Protein AF-A0AAW7WE19-F1 (afdb_monomer_lite)

Radius of gyration: 11.67 Å; chains: 1; bounding box: 30×23×31 Å

Secondary structure (DSSP, 8-state):
-PPPHHHHHHHHHHHHHHH--HHHHHHHHHHHHHHHHHHHHTT-HHHHHHHHHHHHHHHHHHTT---THHHHHHHHHHHHHTTT-

pLDDT: mean 94.93, std 7.0, range [48.22, 98.56]

Sequence (85 aa):
MRASPLAAFQARARLCLEQGHPQLCEQALIEAEALQRQASARSAYPCQTLLLGVQADLVMQQLQAGRGAQAVADLQAATRGCAGL

Structure (mmCIF, N/CA/C/O backbone):
data_AF-A0AAW7WE19-F1
#
_entry.id   AF-A0AAW7WE19-F1
#
loop_
_atom_site.group_PDB
_atom_site.id
_atom_site.type_symbol
_atom_site.label_atom_id
_atom_site.label_alt_id
_atom_site.label_comp_id
_atom_site.label_asym_id
_atom_site.label_entity_id
_atom_site.label_seq_id
_atom_site.pdbx_PDB_ins_code
_atom_site.Cartn_x
_atom_site.Cartn_y
_atom_site.Cartn_z
_atom_site.occupancy
_atom_site.B_iso_or_equiv
_atom_site.auth_seq_id
_atom_site.auth_comp_id
_atom_site.auth_asym_id
_atom_site.auth_atom_id
_atom_site.pdbx_PDB_model_num
ATOM 1 N N . MET A 1 1 ? 17.345 -13.546 6.904 1.00 48.22 1 MET A N 1
ATOM 2 C CA . MET A 1 1 ? 16.949 -13.087 5.551 1.00 48.22 1 MET A CA 1
ATOM 3 C C . MET A 1 1 ? 16.219 -11.760 5.702 1.00 48.22 1 MET A C 1
ATOM 5 O O . MET A 1 1 ? 15.400 -11.656 6.606 1.00 48.22 1 MET A O 1
ATOM 9 N N . ARG A 1 2 ? 16.554 -10.735 4.910 1.00 70.25 2 ARG A N 1
ATOM 10 C CA . ARG A 1 2 ? 15.903 -9.413 4.971 1.00 70.25 2 ARG A CA 1
ATOM 11 C C . ARG A 1 2 ? 14.675 -9.449 4.052 1.00 70.25 2 ARG A C 1
ATOM 13 O O . ARG A 1 2 ? 14.810 -9.902 2.920 1.00 70.25 2 ARG A O 1
ATOM 20 N N . ALA A 1 3 ? 13.500 -9.051 4.541 1.00 74.88 3 ALA A N 1
ATOM 21 C CA . ALA A 1 3 ? 12.291 -8.995 3.715 1.00 74.88 3 ALA A CA 1
ATOM 22 C C . ALA A 1 3 ? 12.472 -7.984 2.570 1.00 74.88 3 ALA A C 1
ATOM 24 O O . ALA A 1 3 ? 13.177 -6.985 2.744 1.00 74.88 3 ALA A O 1
ATOM 25 N N . SER A 1 4 ? 11.853 -8.238 1.412 1.00 90.88 4 SER A N 1
ATOM 26 C CA . SER A 1 4 ? 11.834 -7.250 0.329 1.00 90.88 4 SER A CA 1
ATOM 27 C C . SER A 1 4 ? 11.087 -5.985 0.777 1.00 90.88 4 SER A C 1
ATOM 29 O O . SER A 1 4 ? 10.213 -6.076 1.648 1.00 90.88 4 SER A O 1
ATOM 31 N N . PRO A 1 5 ? 11.385 -4.811 0.187 1.00 93.81 5 PRO A N 1
ATOM 32 C CA . PRO A 1 5 ? 10.662 -3.576 0.491 1.00 93.81 5 PRO A CA 1
ATOM 33 C C . PRO A 1 5 ? 9.143 -3.735 0.351 1.00 93.81 5 PRO A C 1
ATOM 35 O O . PRO A 1 5 ? 8.400 -3.322 1.237 1.00 93.81 5 PRO A O 1
ATOM 38 N N . LEU A 1 6 ? 8.687 -4.428 -0.699 1.00 95.75 6 LEU A N 1
ATOM 39 C CA . LEU A 1 6 ? 7.270 -4.709 -0.927 1.00 95.75 6 LEU A CA 1
ATOM 40 C C . LEU A 1 6 ? 6.643 -5.579 0.175 1.00 95.75 6 LEU A C 1
ATOM 42 O O . LEU A 1 6 ? 5.531 -5.298 0.619 1.00 95.75 6 LEU A O 1
ATOM 46 N N . ALA A 1 7 ? 7.343 -6.618 0.641 1.00 95.12 7 ALA A N 1
ATOM 47 C CA . ALA A 1 7 ? 6.841 -7.495 1.701 1.00 95.12 7 ALA A CA 1
ATOM 48 C C . ALA A 1 7 ? 6.795 -6.786 3.065 1.00 95.12 7 ALA A C 1
ATOM 50 O O . ALA A 1 7 ? 5.847 -6.972 3.830 1.00 95.12 7 ALA A O 1
ATOM 51 N N . ALA A 1 8 ? 7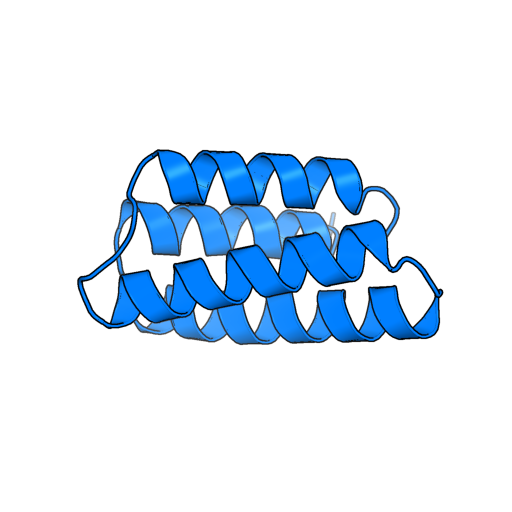.801 -5.955 3.360 1.00 94.56 8 ALA A N 1
ATOM 52 C CA . ALA A 1 8 ? 7.824 -5.134 4.567 1.00 94.56 8 ALA A CA 1
ATOM 53 C C . ALA A 1 8 ? 6.655 -4.134 4.577 1.00 94.56 8 ALA A C 1
ATOM 55 O O . ALA A 1 8 ? 5.898 -4.093 5.550 1.00 94.56 8 ALA A O 1
ATOM 56 N N . PHE A 1 9 ? 6.457 -3.432 3.457 1.00 97.12 9 PHE A N 1
ATOM 57 C CA . PHE A 1 9 ? 5.326 -2.534 3.246 1.00 97.12 9 PHE A CA 1
ATOM 58 C C . PHE A 1 9 ? 3.985 -3.241 3.437 1.00 97.12 9 PHE A C 1
ATOM 60 O O . PHE A 1 9 ? 3.153 -2.781 4.214 1.00 97.12 9 PHE A O 1
ATOM 67 N N . GLN A 1 10 ? 3.777 -4.389 2.783 1.00 97.44 10 GLN A N 1
ATOM 68 C CA . GLN A 1 10 ? 2.523 -5.134 2.881 1.00 97.44 10 GLN A CA 1
ATOM 69 C C . GLN A 1 10 ? 2.177 -5.473 4.337 1.00 97.44 10 GLN A C 1
ATOM 71 O O . GLN A 1 10 ? 1.038 -5.282 4.769 1.00 97.44 10 GLN A O 1
ATOM 76 N N . ALA A 1 11 ? 3.150 -5.977 5.101 1.00 96.62 11 ALA A N 1
ATOM 77 C CA . ALA A 1 11 ? 2.929 -6.343 6.493 1.00 96.62 11 ALA A CA 1
ATOM 78 C C . ALA A 1 11 ? 2.536 -5.123 7.343 1.00 96.62 11 ALA A C 1
ATOM 80 O O . ALA A 1 11 ? 1.600 -5.207 8.142 1.00 96.62 11 ALA A O 1
ATOM 81 N N . ARG A 1 12 ? 3.214 -3.986 7.144 1.00 97.38 12 ARG A N 1
ATOM 82 C CA . ARG A 1 12 ? 2.977 -2.759 7.911 1.00 97.38 12 ARG A CA 1
ATOM 83 C C . ARG A 1 12 ? 1.673 -2.066 7.529 1.00 97.38 12 ARG A C 1
ATOM 85 O O . ARG A 1 12 ? 0.899 -1.704 8.413 1.00 97.38 12 ARG A O 1
ATOM 92 N N . ALA A 1 13 ? 1.398 -1.944 6.233 1.00 97.88 13 ALA A N 1
ATOM 93 C CA . ALA A 1 13 ? 0.156 -1.382 5.719 1.00 97.88 13 ALA A CA 1
ATOM 94 C C . ALA A 1 13 ? -1.055 -2.178 6.211 1.00 97.88 13 ALA A C 1
ATOM 96 O O . ALA A 1 13 ? -2.032 -1.582 6.652 1.00 97.88 13 ALA A O 1
ATOM 97 N N . ARG A 1 14 ? -0.969 -3.516 6.242 1.00 97.88 14 ARG A N 1
ATOM 98 C CA . ARG A 1 14 ? -2.042 -4.346 6.799 1.00 97.88 14 ARG A CA 1
ATOM 99 C C . ARG A 1 14 ? -2.316 -4.014 8.266 1.00 97.88 14 ARG A C 1
ATOM 101 O O . ARG A 1 14 ? -3.466 -3.786 8.620 1.00 97.88 14 ARG A O 1
ATOM 108 N N . LEU A 1 15 ? -1.274 -3.925 9.095 1.00 96.44 15 LEU A N 1
ATOM 109 C CA . LEU A 1 15 ? -1.433 -3.566 10.508 1.00 96.44 15 LEU A CA 1
ATOM 110 C C . LEU A 1 15 ? -2.028 -2.163 10.686 1.00 96.44 15 LEU A C 1
ATOM 112 O O . LEU A 1 15 ? -2.889 -1.979 11.540 1.00 96.44 15 LEU A O 1
ATOM 116 N N . CYS A 1 16 ? -1.619 -1.188 9.868 1.00 97.31 16 CYS A N 1
ATOM 117 C CA . CYS A 1 16 ? -2.254 0.130 9.865 1.00 97.31 16 CYS A CA 1
ATOM 118 C C . CYS A 1 16 ? -3.754 0.034 9.544 1.00 97.31 16 CYS A C 1
ATOM 120 O O . CYS A 1 16 ? -4.574 0.555 10.295 1.00 97.31 16 CYS A O 1
ATOM 122 N N . LEU A 1 17 ? -4.121 -0.643 8.455 1.00 97.31 17 LEU A N 1
ATOM 123 C CA . LEU A 1 17 ? -5.511 -0.726 7.997 1.00 97.31 17 LEU A CA 1
ATOM 124 C C . LEU A 1 17 ? -6.413 -1.511 8.961 1.00 97.31 17 LEU A C 1
ATOM 126 O O . LEU A 1 17 ? -7.599 -1.215 9.061 1.00 97.31 17 LEU A O 1
ATOM 130 N N . GLU A 1 18 ? -5.860 -2.485 9.685 1.00 95.38 18 GLU A N 1
ATOM 131 C CA . GLU A 1 18 ? -6.602 -3.289 10.662 1.00 95.38 18 GLU A CA 1
ATOM 132 C C . GLU A 1 18 ?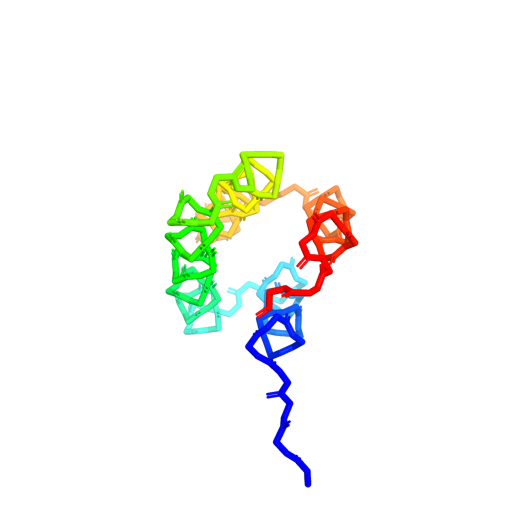 -6.690 -2.621 12.045 1.00 95.38 18 GLU A C 1
ATOM 134 O O . GLU A 1 18 ? -7.721 -2.730 12.703 1.00 95.38 18 GLU A O 1
ATOM 139 N N . GLN A 1 19 ? -5.627 -1.947 12.502 1.00 93.19 19 GLN A N 1
ATOM 140 C CA . GLN A 1 19 ? -5.503 -1.484 13.897 1.00 93.19 19 GLN A CA 1
ATOM 141 C C . GLN A 1 19 ? -5.472 0.042 14.047 1.00 93.19 19 GLN A C 1
ATOM 143 O O . GLN A 1 19 ? -5.672 0.558 15.141 1.00 93.19 19 GLN A O 1
ATOM 148 N N . GLY A 1 20 ? -5.207 0.786 12.971 1.00 89.56 20 GLY A N 1
ATOM 149 C CA . GLY A 1 20 ? -5.235 2.253 12.966 1.00 89.56 20 GLY A CA 1
ATOM 150 C C . GLY A 1 20 ? -4.137 2.926 13.793 1.00 89.56 20 GLY A C 1
ATOM 151 O O . GLY A 1 20 ? -4.277 4.093 14.147 1.00 89.56 20 GLY A O 1
ATOM 152 N N . HIS A 1 21 ? -3.048 2.224 14.127 1.00 89.88 21 HIS A N 1
ATOM 153 C CA . HIS A 1 21 ? -1.961 2.795 14.927 1.00 89.88 21 HIS A CA 1
ATOM 154 C C . HIS A 1 21 ? -1.225 3.902 14.145 1.00 89.88 21 HIS A C 1
ATOM 156 O O . HIS A 1 21 ? -0.606 3.590 13.121 1.00 89.88 21 HIS A O 1
ATOM 162 N N . PRO A 1 22 ? -1.197 5.161 14.632 1.00 89.19 22 PRO A N 1
ATOM 163 C CA . PRO A 1 22 ? -0.682 6.297 13.862 1.00 89.19 22 PRO A CA 1
ATOM 164 C C . PRO A 1 22 ? 0.750 6.107 13.352 1.00 89.19 22 PRO A C 1
ATOM 166 O O . PRO A 1 22 ? 1.003 6.284 12.164 1.00 89.19 22 PRO A O 1
ATOM 169 N N . GLN A 1 23 ? 1.674 5.639 14.204 1.00 93.62 23 GLN A N 1
ATOM 170 C CA . GLN A 1 23 ? 3.071 5.44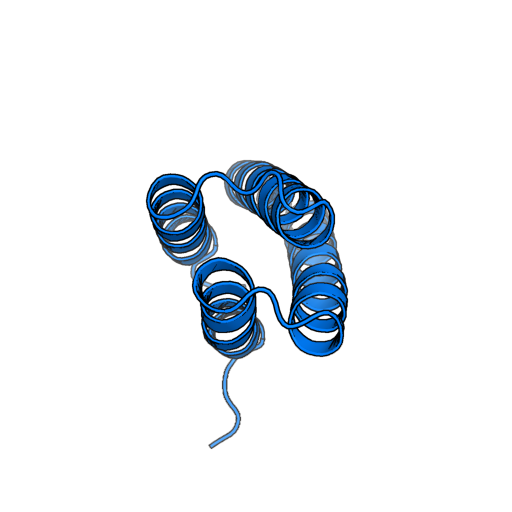9 13.790 1.00 93.62 23 GLN A CA 1
ATOM 171 C C . GLN A 1 23 ? 3.235 4.355 12.722 1.00 93.62 23 GLN A C 1
ATOM 173 O O . GLN A 1 23 ? 4.124 4.442 11.876 1.00 93.62 23 GLN A O 1
ATOM 178 N N . LEU A 1 24 ? 2.392 3.313 12.749 1.00 93.62 24 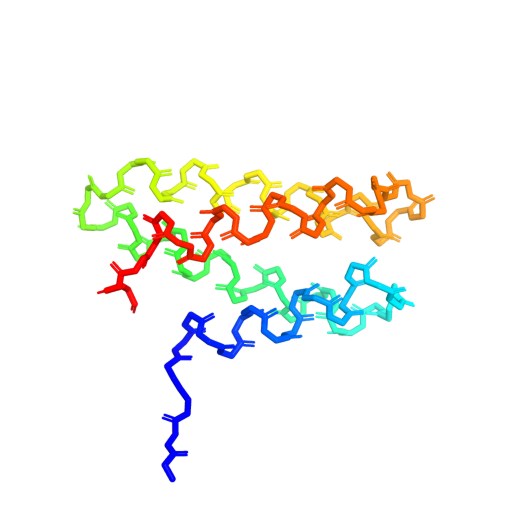LEU A N 1
ATOM 179 C CA . LEU A 1 24 ? 2.423 2.259 11.729 1.00 93.62 24 LEU A CA 1
ATOM 180 C C . LEU A 1 24 ? 1.879 2.772 10.398 1.00 93.62 24 LEU A C 1
ATOM 182 O O . LEU A 1 24 ? 2.432 2.439 9.352 1.00 93.62 24 LEU A O 1
ATOM 186 N N . CYS A 1 25 ? 0.828 3.588 10.440 1.00 95.81 25 CYS A N 1
ATOM 187 C CA . CYS A 1 25 ? 0.242 4.197 9.253 1.00 95.81 25 CYS A CA 1
ATOM 188 C C . CYS A 1 25 ? 1.180 5.199 8.581 1.00 95.81 25 CYS A C 1
ATOM 190 O O . CYS A 1 25 ? 1.341 5.153 7.364 1.00 95.81 25 CYS A O 1
ATOM 192 N N . GLU A 1 26 ? 1.851 6.047 9.359 1.00 96.81 26 GLU A N 1
ATOM 193 C CA . GLU A 1 26 ? 2.845 6.989 8.843 1.00 96.81 26 GLU A CA 1
ATOM 194 C C . GLU A 1 26 ? 4.014 6.261 8.164 1.00 96.81 26 GLU A C 1
ATOM 196 O O . GLU A 1 26 ? 4.374 6.566 7.027 1.00 96.81 26 GLU A O 1
ATOM 201 N N . GLN A 1 27 ? 4.564 5.228 8.807 1.00 97.56 27 GLN A N 1
ATOM 202 C CA . GLN A 1 27 ? 5.629 4.427 8.200 1.00 97.56 27 GLN A CA 1
ATOM 203 C C . GLN A 1 27 ? 5.157 3.695 6.937 1.00 97.56 27 GLN A C 1
ATOM 205 O O . GLN A 1 27 ? 5.886 3.665 5.948 1.00 97.56 27 GLN A O 1
ATOM 210 N N . ALA A 1 28 ? 3.940 3.141 6.943 1.00 98.06 28 ALA A N 1
ATOM 211 C CA . ALA A 1 28 ? 3.371 2.498 5.763 1.00 98.06 28 ALA A CA 1
ATOM 212 C C . ALA A 1 28 ? 3.187 3.490 4.601 1.00 98.06 28 ALA A C 1
ATOM 214 O O . ALA A 1 28 ? 3.413 3.116 3.454 1.00 98.06 28 ALA A O 1
ATOM 215 N N . LEU A 1 29 ? 2.831 4.750 4.880 1.00 98.19 29 LEU A N 1
ATOM 216 C CA . LEU A 1 29 ? 2.746 5.804 3.864 1.00 98.19 29 LEU A CA 1
ATOM 217 C C . LEU A 1 29 ? 4.107 6.123 3.245 1.00 98.19 29 LEU A C 1
ATOM 219 O O . LEU A 1 29 ? 4.217 6.177 2.022 1.00 98.19 29 LEU A O 1
ATOM 223 N N . ILE A 1 30 ? 5.146 6.279 4.070 1.00 98.25 30 ILE A N 1
ATOM 224 C CA . ILE A 1 30 ? 6.514 6.539 3.595 1.00 98.25 30 ILE A CA 1
ATOM 225 C C . ILE A 1 30 ? 7.008 5.384 2.711 1.00 98.25 30 ILE A C 1
ATOM 227 O O . ILE A 1 30 ? 7.574 5.603 1.637 1.00 98.25 30 ILE A O 1
ATOM 231 N N . GLU A 1 31 ? 6.776 4.142 3.146 1.00 98.06 31 GLU A N 1
ATOM 232 C CA . GLU A 1 31 ? 7.128 2.938 2.389 1.00 98.06 31 GLU A CA 1
ATOM 233 C C . GLU A 1 31 ? 6.340 2.854 1.064 1.00 98.06 31 GLU A C 1
ATOM 235 O O . GLU A 1 31 ? 6.929 2.569 0.016 1.00 98.06 31 GLU A O 1
ATOM 240 N N . ALA A 1 32 ? 5.037 3.165 1.078 1.00 98.25 32 ALA A N 1
ATOM 241 C CA . ALA A 1 32 ? 4.197 3.191 -0.120 1.00 98.25 32 ALA A CA 1
ATOM 242 C C . ALA A 1 32 ? 4.665 4.238 -1.139 1.00 98.25 32 ALA A C 1
ATOM 244 O O . ALA A 1 32 ? 4.731 3.948 -2.334 1.00 98.25 32 ALA A O 1
ATOM 245 N N . GLU A 1 33 ? 5.022 5.439 -0.680 1.00 98.44 33 GLU A N 1
ATOM 246 C CA . GLU A 1 33 ? 5.522 6.514 -1.536 1.00 98.44 33 GLU A CA 1
ATOM 247 C C . GLU A 1 33 ? 6.874 6.135 -2.166 1.00 98.44 33 GLU A C 1
ATOM 249 O O . GLU A 1 33 ? 7.104 6.348 -3.359 1.00 98.44 33 GLU A O 1
ATOM 254 N N . ALA A 1 34 ? 7.767 5.500 -1.397 1.00 98.19 34 ALA A N 1
ATOM 255 C CA . ALA A 1 34 ? 9.032 4.992 -1.920 1.00 98.19 34 ALA A CA 1
ATOM 256 C C . ALA A 1 34 ? 8.815 3.953 -3.035 1.00 98.19 34 ALA A C 1
ATOM 258 O O . ALA A 1 34 ? 9.407 4.081 -4.112 1.00 98.19 34 ALA A O 1
ATOM 259 N N . LEU A 1 35 ? 7.923 2.981 -2.816 1.00 98.12 35 LEU A N 1
ATOM 260 C CA . LEU A 1 35 ? 7.550 1.988 -3.828 1.00 98.12 35 LEU A CA 1
ATOM 261 C C . LEU A 1 35 ? 6.877 2.639 -5.045 1.00 98.12 35 LEU A C 1
ATOM 263 O O . LEU A 1 35 ? 7.156 2.261 -6.181 1.00 98.12 35 LEU A O 1
ATOM 267 N N . GLN A 1 36 ? 6.032 3.651 -4.833 1.00 98.25 36 GLN A N 1
ATOM 268 C CA . GLN A 1 36 ? 5.335 4.370 -5.899 1.00 98.25 36 GLN A CA 1
ATOM 269 C C . GLN A 1 36 ? 6.325 5.123 -6.791 1.00 98.25 36 GLN A C 1
ATOM 271 O O . GLN A 1 36 ? 6.215 5.068 -8.021 1.00 98.25 36 GLN A O 1
ATOM 276 N N . ARG A 1 37 ? 7.318 5.794 -6.195 1.00 98.25 37 ARG A N 1
ATOM 277 C CA . ARG A 1 37 ? 8.405 6.453 -6.933 1.00 98.25 37 ARG A CA 1
ATOM 278 C C . ARG A 1 37 ? 9.261 5.442 -7.694 1.00 98.25 37 ARG A C 1
ATOM 280 O O . ARG A 1 37 ? 9.574 5.678 -8.859 1.00 98.25 37 ARG A O 1
ATOM 287 N N . GLN A 1 38 ? 9.581 4.298 -7.086 1.00 97.75 38 GLN A N 1
ATOM 288 C CA . GLN A 1 38 ? 10.308 3.212 -7.755 1.00 97.75 38 GLN A CA 1
ATOM 289 C C . GLN A 1 38 ? 9.514 2.648 -8.946 1.00 97.75 38 GLN A C 1
ATOM 291 O O . GLN A 1 38 ? 10.082 2.444 -10.020 1.00 97.75 38 GLN A O 1
ATOM 296 N N . ALA A 1 39 ? 8.202 2.447 -8.793 1.00 97.75 39 ALA A N 1
ATOM 297 C CA . ALA A 1 39 ? 7.317 2.023 -9.875 1.00 97.75 39 ALA A CA 1
ATOM 298 C C . ALA A 1 39 ? 7.306 3.047 -11.021 1.00 97.75 39 ALA A C 1
ATOM 300 O O . ALA A 1 39 ? 7.483 2.670 -12.178 1.00 97.75 39 ALA A O 1
ATOM 301 N N . SER A 1 40 ? 7.198 4.341 -10.699 1.00 97.81 40 SER A N 1
ATOM 302 C CA . SER A 1 40 ? 7.270 5.431 -11.681 1.00 97.81 40 SER A CA 1
ATOM 303 C C . SER A 1 40 ? 8.601 5.439 -12.437 1.00 97.81 40 SER A C 1
ATOM 305 O O . SER A 1 40 ? 8.607 5.548 -13.660 1.00 97.81 40 SER A O 1
ATOM 307 N N . ALA A 1 41 ? 9.729 5.281 -11.736 1.00 97.88 41 ALA A N 1
ATOM 308 C CA . ALA A 1 41 ? 11.059 5.252 -12.348 1.00 97.88 41 ALA A CA 1
ATOM 309 C C . ALA A 1 41 ? 11.241 4.072 -13.320 1.00 97.88 41 ALA A C 1
ATOM 311 O O . ALA A 1 41 ? 11.999 4.165 -14.281 1.00 97.88 41 ALA A O 1
ATOM 312 N N . ARG A 1 42 ? 10.519 2.968 -13.093 1.00 96.81 42 ARG A N 1
ATOM 313 C CA . ARG A 1 42 ? 10.518 1.775 -13.955 1.00 96.81 42 ARG A CA 1
ATOM 314 C C . ARG A 1 42 ? 9.387 1.780 -14.989 1.00 96.81 42 ARG A C 1
ATOM 316 O O . ARG A 1 42 ? 9.188 0.771 -15.655 1.00 96.81 42 ARG A O 1
ATOM 323 N N . SER A 1 43 ? 8.636 2.880 -15.113 1.00 97.50 43 SER A N 1
ATOM 324 C CA . SER A 1 43 ? 7.430 2.980 -15.956 1.00 97.50 43 SER A CA 1
ATOM 325 C C . SER A 1 43 ? 6.374 1.899 -15.663 1.00 97.50 43 SER A C 1
ATOM 327 O O . SER A 1 43 ? 5.561 1.548 -16.516 1.00 97.50 43 SER A O 1
ATOM 329 N N . ALA A 1 44 ? 6.354 1.365 -14.438 1.00 96.94 44 ALA A N 1
ATOM 330 C CA . ALA A 1 44 ? 5.376 0.389 -13.969 1.00 96.94 44 ALA A CA 1
ATOM 331 C C . ALA A 1 44 ? 4.087 1.099 -13.515 1.00 96.94 44 ALA A C 1
ATOM 333 O O . ALA A 1 44 ? 3.673 0.996 -12.358 1.00 96.94 44 ALA A O 1
ATOM 334 N N . TYR A 1 45 ? 3.464 1.849 -14.428 1.00 95.25 45 TYR A N 1
ATOM 335 C CA . TYR A 1 45 ? 2.322 2.721 -14.136 1.00 95.25 45 TYR A CA 1
ATOM 336 C C . TYR A 1 45 ? 1.126 2.006 -13.481 1.00 95.25 45 TYR A C 1
ATOM 338 O O . TYR A 1 45 ? 0.572 2.567 -12.539 1.00 95.25 45 TYR A O 1
ATOM 346 N N . PRO A 1 46 ? 0.759 0.759 -13.852 1.00 96.56 46 PRO A N 1
ATOM 347 C CA . PRO A 1 46 ? -0.308 0.045 -13.147 1.00 96.56 46 PRO A CA 1
ATOM 348 C C . PRO A 1 46 ? -0.012 -0.157 -11.654 1.00 96.56 46 PRO A C 1
ATOM 350 O O . PRO A 1 46 ? -0.872 0.098 -10.814 1.00 96.56 46 PRO A O 1
ATOM 353 N N . CYS A 1 47 ? 1.219 -0.546 -11.304 1.00 97.12 47 CYS A N 1
ATOM 354 C CA . CYS A 1 47 ? 1.637 -0.647 -9.906 1.00 97.12 47 CYS A CA 1
ATOM 355 C C . CY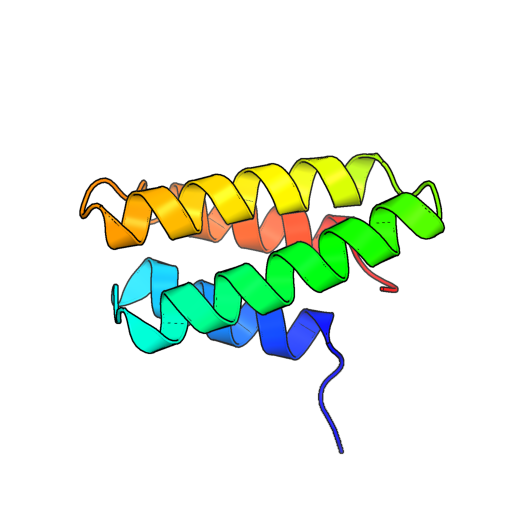S A 1 47 ? 1.649 0.728 -9.224 1.00 97.12 47 CYS A C 1
ATOM 357 O O . CYS A 1 47 ? 1.169 0.862 -8.099 1.00 97.12 47 CYS A O 1
ATOM 359 N N . GLN A 1 48 ? 2.148 1.761 -9.911 1.00 97.88 48 GLN A N 1
ATOM 360 C CA . GLN A 1 48 ? 2.153 3.127 -9.391 1.00 97.88 48 GLN A CA 1
ATOM 361 C C . GLN A 1 48 ? 0.740 3.580 -8.989 1.00 97.88 48 GLN A C 1
ATOM 363 O O . GLN A 1 48 ? 0.555 4.077 -7.881 1.00 97.88 48 GLN A O 1
ATOM 368 N N . THR A 1 49 ? -0.256 3.379 -9.856 1.00 98.19 49 THR A N 1
ATOM 369 C CA . THR A 1 49 ? -1.652 3.750 -9.584 1.00 98.19 49 THR A CA 1
ATOM 370 C C . THR A 1 49 ? -2.238 2.958 -8.417 1.00 98.19 49 THR A C 1
ATOM 372 O O . THR A 1 49 ? -2.905 3.544 -7.566 1.00 98.19 49 THR A O 1
ATOM 375 N N . LEU A 1 50 ? -1.955 1.655 -8.325 1.00 98.38 50 LEU A N 1
ATOM 376 C CA . LEU A 1 50 ? -2.396 0.838 -7.189 1.00 98.38 50 LEU A CA 1
ATOM 377 C C . LEU A 1 50 ? -1.800 1.341 -5.865 1.00 98.38 50 LEU A C 1
ATOM 379 O O . LEU A 1 50 ? -2.523 1.483 -4.881 1.00 98.38 50 LEU A O 1
ATOM 383 N N . LEU A 1 51 ? -0.507 1.678 -5.843 1.00 98.38 51 LEU A N 1
ATOM 384 C CA . LEU A 1 51 ? 0.154 2.224 -4.653 1.00 98.38 51 LEU A CA 1
ATOM 385 C C . LEU A 1 51 ? -0.381 3.603 -4.256 1.00 98.38 51 LEU A C 1
ATOM 387 O O . LEU A 1 51 ? -0.420 3.907 -3.067 1.00 98.38 51 LEU A O 1
ATOM 391 N N . LEU A 1 52 ? -0.807 4.435 -5.212 1.00 98.50 52 LEU A N 1
ATOM 392 C CA . LEU A 1 52 ? -1.490 5.700 -4.913 1.00 98.50 52 LEU A CA 1
ATOM 393 C C . LEU A 1 52 ? -2.854 5.462 -4.246 1.00 98.50 52 LEU A C 1
ATOM 395 O O . LEU A 1 52 ? -3.190 6.152 -3.286 1.00 98.50 52 LEU A O 1
ATOM 399 N N . GLY A 1 53 ? -3.611 4.457 -4.700 1.00 98.19 53 GLY A N 1
ATOM 400 C CA . GLY A 1 53 ? -4.868 4.054 -4.059 1.00 98.19 53 GLY A CA 1
ATOM 401 C C . GLY A 1 53 ? -4.664 3.611 -2.608 1.00 98.19 53 GLY A C 1
ATOM 402 O O . GLY A 1 53 ? -5.336 4.109 -1.708 1.00 98.19 53 GLY A O 1
ATOM 403 N N . VAL A 1 54 ? -3.660 2.764 -2.360 1.00 98.31 54 VAL A N 1
ATOM 404 C CA . VAL A 1 54 ? -3.335 2.320 -0.995 1.00 98.31 54 VAL A CA 1
ATOM 405 C C . VAL A 1 54 ? -2.843 3.478 -0.119 1.00 98.31 54 VAL A C 1
ATOM 407 O O . VAL A 1 54 ? -3.187 3.535 1.057 1.00 98.31 54 VAL A O 1
ATOM 410 N N . GLN A 1 55 ? -2.086 4.439 -0.662 1.00 98.56 55 GLN A N 1
ATOM 411 C CA . GLN A 1 55 ? -1.712 5.649 0.086 1.00 98.56 55 GLN A CA 1
ATOM 412 C C . GLN A 1 55 ? -2.944 6.439 0.537 1.00 98.56 55 GLN A C 1
ATOM 414 O O . GLN A 1 55 ? -3.017 6.838 1.698 1.00 98.56 55 GLN A O 1
ATOM 419 N N . ALA A 1 56 ? -3.936 6.612 -0.341 1.00 98.44 56 ALA A N 1
ATOM 420 C CA . ALA A 1 56 ? -5.191 7.254 0.036 1.00 98.44 56 ALA A CA 1
ATOM 421 C C . ALA A 1 56 ? -5.896 6.484 1.166 1.00 98.44 56 ALA A C 1
ATOM 423 O O . ALA A 1 56 ? -6.325 7.100 2.138 1.00 98.44 56 ALA A O 1
ATOM 424 N N . ASP A 1 57 ? -5.938 5.151 1.107 1.00 98.25 57 ASP A N 1
ATOM 425 C CA . ASP A 1 57 ? -6.510 4.328 2.180 1.00 98.25 57 ASP A CA 1
ATOM 426 C C . ASP A 1 57 ? -5.805 4.500 3.528 1.00 98.25 57 ASP A C 1
ATOM 428 O O . ASP A 1 57 ? -6.466 4.619 4.560 1.00 98.25 57 ASP A O 1
ATOM 432 N N . LEU A 1 58 ? -4.472 4.549 3.532 1.00 97.88 58 LEU A N 1
ATOM 433 C CA . LEU A 1 58 ? -3.684 4.754 4.750 1.00 97.88 58 LEU A CA 1
ATOM 434 C C . LEU A 1 58 ? -3.911 6.152 5.350 1.00 97.88 58 LEU A C 1
ATOM 436 O O . LEU A 1 58 ? -3.964 6.299 6.573 1.00 97.88 58 LEU A O 1
ATOM 440 N N . VAL A 1 59 ? -4.079 7.181 4.510 1.00 97.31 59 VAL A N 1
ATOM 441 C CA . VAL A 1 59 ? -4.477 8.524 4.966 1.00 97.31 59 VAL A CA 1
ATOM 442 C C . VAL A 1 59 ? -5.882 8.487 5.564 1.00 97.31 59 VAL A C 1
ATOM 444 O O . VAL A 1 59 ? -6.077 8.942 6.690 1.00 97.31 59 VAL A O 1
ATOM 447 N N . MET A 1 60 ? -6.854 7.90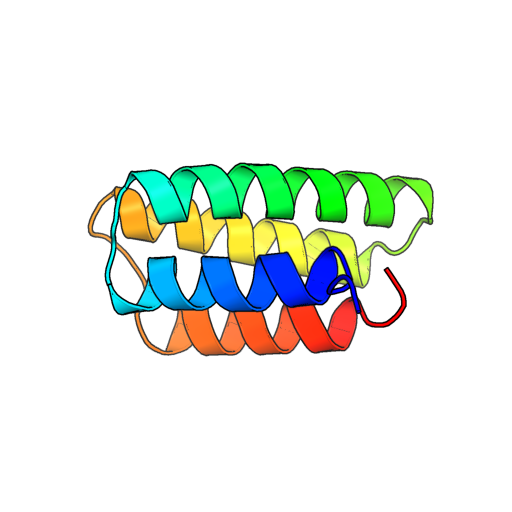0 4.860 1.00 97.44 60 MET A N 1
ATOM 448 C CA . MET A 1 60 ? -8.236 7.813 5.345 1.00 97.44 60 MET A CA 1
ATOM 449 C C . MET A 1 60 ? -8.337 7.031 6.658 1.00 97.44 60 MET A C 1
ATOM 451 O O . MET A 1 60 ? -9.096 7.420 7.545 1.00 97.44 60 MET A O 1
ATOM 455 N N . GLN A 1 61 ? -7.531 5.980 6.830 1.00 96.25 61 GLN A N 1
ATOM 456 C CA . GLN A 1 61 ? -7.452 5.233 8.083 1.00 96.25 61 GLN A CA 1
ATOM 457 C C . GLN A 1 61 ? -6.968 6.109 9.248 1.00 96.25 61 GLN A C 1
ATOM 459 O O . GLN A 1 61 ? -7.554 6.063 10.328 1.00 96.25 61 GLN A O 1
ATOM 464 N N . GLN A 1 62 ? -5.950 6.953 9.042 1.00 94.12 62 GLN A N 1
ATOM 465 C CA . GLN A 1 62 ? -5.483 7.885 10.081 1.00 94.12 62 GLN A CA 1
ATOM 466 C C . GLN A 1 62 ? -6.532 8.935 10.450 1.00 94.12 62 GLN A C 1
ATOM 468 O O . GLN A 1 62 ? -6.625 9.336 11.609 1.00 94.12 62 GLN A O 1
ATOM 473 N N . LEU A 1 63 ? -7.360 9.332 9.485 1.00 94.88 63 LEU A N 1
ATOM 474 C CA . LEU A 1 63 ? -8.477 10.254 9.687 1.00 94.88 63 LEU A CA 1
ATOM 475 C C . LEU A 1 63 ? -9.716 9.589 10.315 1.00 94.88 63 LEU A C 1
ATOM 477 O O . LEU A 1 63 ? -10.766 10.221 10.378 1.00 94.88 63 LEU A O 1
ATOM 481 N N . GLN A 1 64 ? -9.619 8.330 10.768 1.00 93.88 64 GLN A N 1
ATOM 482 C CA . GLN A 1 64 ? -10.746 7.545 11.300 1.00 93.88 64 GLN A CA 1
ATOM 483 C C . GLN A 1 64 ? -11.905 7.390 10.295 1.00 93.88 64 GLN A C 1
ATOM 485 O O . GLN A 1 64 ? -13.061 7.217 10.671 1.00 93.88 64 GLN A O 1
ATOM 490 N N . ALA A 1 65 ? -11.582 7.435 9.001 1.00 95.25 65 ALA A N 1
ATOM 491 C CA . ALA A 1 65 ? -12.508 7.331 7.875 1.00 95.25 65 ALA A CA 1
ATOM 492 C C . ALA A 1 65 ? -12.110 6.186 6.923 1.00 95.25 65 ALA A C 1
ATOM 494 O O . ALA A 1 65 ? -12.367 6.231 5.718 1.00 95.25 65 ALA A O 1
ATOM 495 N N . GLY A 1 66 ? -11.427 5.169 7.457 1.00 91.62 66 GLY A N 1
ATOM 496 C CA . GLY A 1 66 ? -10.940 4.028 6.692 1.00 91.62 66 GLY A CA 1
ATOM 497 C C . GLY A 1 66 ? -12.060 3.160 6.116 1.00 91.62 66 GLY A C 1
ATOM 498 O O . GLY A 1 66 ? -13.166 3.080 6.647 1.00 91.62 66 GLY A O 1
ATOM 499 N N . ARG A 1 67 ? -11.748 2.457 5.022 1.00 94.19 67 ARG A N 1
ATOM 500 C CA . ARG A 1 67 ? -12.694 1.589 4.293 1.00 94.19 67 ARG A CA 1
ATOM 501 C C . ARG A 1 67 ? -12.676 0.126 4.762 1.00 94.19 67 ARG A C 1
ATOM 503 O O . ARG A 1 67 ? -13.229 -0.749 4.094 1.00 94.19 67 ARG A O 1
ATOM 510 N N . GLY A 1 68 ? -12.019 -0.155 5.891 1.00 92.88 68 GLY A N 1
ATOM 511 C CA . GLY A 1 68 ? -11.932 -1.484 6.500 1.00 92.88 68 GLY A CA 1
ATOM 512 C C . GLY A 1 68 ? -11.453 -2.560 5.520 1.00 92.88 68 GLY A C 1
ATOM 513 O O . GLY A 1 68 ? -10.399 -2.431 4.898 1.00 92.88 68 GLY A O 1
ATOM 514 N N . ALA A 1 69 ? -12.252 -3.618 5.356 1.00 95.94 69 ALA A N 1
ATOM 515 C CA . ALA A 1 69 ? -11.915 -4.767 4.514 1.00 95.94 69 ALA A CA 1
ATOM 516 C C . ALA A 1 69 ? -11.600 -4.402 3.052 1.00 95.94 69 ALA A C 1
ATOM 518 O O . ALA A 1 69 ? -10.756 -5.054 2.437 1.00 95.94 69 ALA A O 1
ATOM 519 N N . GLN A 1 70 ? -12.225 -3.351 2.504 1.00 97.75 70 GLN A N 1
ATOM 520 C CA . GLN A 1 70 ? -11.951 -2.921 1.132 1.00 97.75 70 GLN A CA 1
ATOM 521 C C . GLN A 1 70 ? -10.515 -2.406 0.981 1.00 97.75 70 GLN A C 1
ATOM 523 O O . GLN A 1 70 ? -9.835 -2.778 0.031 1.00 97.75 70 GLN A O 1
ATOM 528 N N . ALA A 1 71 ? -10.017 -1.631 1.947 1.00 97.81 71 ALA A N 1
ATOM 529 C CA . ALA A 1 71 ? -8.641 -1.139 1.920 1.00 97.81 71 ALA A CA 1
ATOM 530 C C . ALA A 1 71 ? -7.621 -2.290 2.005 1.00 97.81 71 ALA A C 1
ATOM 532 O O . ALA A 1 71 ? -6.577 -2.270 1.354 1.00 97.81 71 ALA A O 1
ATOM 533 N N . VAL A 1 72 ? -7.935 -3.341 2.773 1.00 98.19 72 VAL A N 1
ATOM 534 C CA . VAL A 1 72 ? -7.091 -4.545 2.845 1.00 98.19 72 VAL A CA 1
ATOM 535 C C . VAL A 1 72 ? -7.099 -5.308 1.513 1.00 98.19 72 VAL A C 1
ATOM 537 O O . VAL A 1 72 ? -6.058 -5.819 1.094 1.00 98.19 72 VAL A O 1
ATOM 540 N N . ALA A 1 73 ? -8.236 -5.367 0.816 1.00 98.19 73 ALA A N 1
ATOM 541 C CA . ALA A 1 73 ? -8.319 -5.964 -0.518 1.00 98.19 73 ALA A CA 1
ATOM 542 C C . ALA A 1 73 ? -7.514 -5.163 -1.559 1.00 98.19 73 ALA A C 1
ATOM 544 O O . ALA A 1 73 ? -6.772 -5.756 -2.349 1.00 98.19 73 ALA A O 1
ATOM 545 N N . ASP A 1 74 ? -7.597 -3.832 -1.510 1.00 98.12 74 ASP A N 1
ATOM 546 C CA . ASP A 1 74 ? -6.847 -2.925 -2.383 1.00 98.12 74 ASP A CA 1
ATOM 547 C C . ASP A 1 74 ? -5.332 -3.061 -2.139 1.00 98.12 74 ASP A C 1
ATOM 549 O O . ASP A 1 74 ? -4.556 -3.181 -3.093 1.00 98.12 74 ASP A O 1
ATOM 553 N N . LEU A 1 75 ? -4.908 -3.195 -0.873 1.00 98.44 75 LEU A N 1
ATOM 554 C CA . LEU A 1 75 ? -3.525 -3.525 -0.511 1.00 98.44 75 LEU A CA 1
ATOM 555 C C . LEU A 1 75 ? -3.064 -4.844 -1.147 1.00 98.44 75 LEU A C 1
ATOM 557 O O . LEU A 1 75 ? -1.984 -4.901 -1.734 1.00 98.44 75 LEU A O 1
ATOM 561 N N . GLN A 1 76 ? -3.869 -5.906 -1.075 1.00 98.00 76 GLN A N 1
ATOM 562 C CA . GLN A 1 76 ? -3.516 -7.190 -1.690 1.00 98.00 76 GLN A CA 1
ATOM 563 C C . GLN A 1 76 ? -3.422 -7.097 -3.220 1.00 98.00 76 GLN A C 1
ATOM 565 O O . GLN A 1 76 ? -2.554 -7.734 -3.826 1.00 98.00 76 GLN A O 1
ATOM 570 N N . ALA A 1 77 ? -4.308 -6.324 -3.854 1.00 97.88 77 ALA A N 1
ATOM 571 C CA . ALA A 1 77 ? -4.252 -6.068 -5.288 1.00 97.88 77 ALA A CA 1
ATOM 572 C C . ALA A 1 77 ? -2.967 -5.316 -5.666 1.00 97.88 77 ALA A C 1
ATOM 574 O O . ALA A 1 77 ? -2.285 -5.731 -6.605 1.00 97.88 77 ALA A O 1
ATOM 575 N N . ALA A 1 78 ? -2.587 -4.296 -4.890 1.00 97.56 78 ALA A N 1
ATOM 576 C CA . ALA A 1 78 ? -1.329 -3.576 -5.059 1.00 97.56 78 ALA A CA 1
ATOM 577 C C . ALA A 1 78 ? -0.114 -4.499 -4.899 1.00 97.56 78 ALA A C 1
ATOM 579 O O . ALA A 1 78 ? 0.750 -4.519 -5.770 1.00 97.56 78 ALA A O 1
ATOM 580 N N . THR A 1 79 ? -0.067 -5.337 -3.857 1.00 96.75 79 THR A N 1
ATOM 581 C CA . THR A 1 79 ? 1.042 -6.287 -3.662 1.00 96.75 79 THR A CA 1
ATOM 582 C C . THR A 1 79 ? 1.213 -7.225 -4.858 1.00 96.75 79 THR A C 1
ATOM 584 O O . THR A 1 79 ? 2.337 -7.442 -5.306 1.00 96.75 79 THR A O 1
ATOM 587 N N . ARG A 1 80 ? 0.116 -7.757 -5.416 1.00 96.38 80 ARG A N 1
ATOM 588 C CA . ARG A 1 80 ? 0.182 -8.609 -6.617 1.00 96.38 80 ARG A CA 1
ATOM 589 C C . ARG A 1 80 ? 0.601 -7.822 -7.859 1.00 96.38 80 ARG A C 1
ATOM 591 O O . ARG A 1 80 ? 1.447 -8.291 -8.613 1.00 96.38 80 ARG A O 1
ATOM 598 N N . GLY A 1 81 ? 0.030 -6.634 -8.059 1.00 93.94 81 GLY A N 1
ATOM 599 C CA . GLY A 1 81 ? 0.312 -5.775 -9.213 1.00 93.94 81 GLY A CA 1
ATOM 600 C C . GLY A 1 81 ? 1.715 -5.162 -9.214 1.00 93.94 81 GLY A C 1
ATOM 601 O O . GLY A 1 81 ? 2.190 -4.730 -10.259 1.00 93.94 81 GLY A O 1
ATOM 602 N N . CYS A 1 82 ? 2.384 -5.152 -8.062 1.00 95.69 82 CYS A N 1
ATOM 603 C CA . CYS A 1 82 ? 3.731 -4.622 -7.870 1.00 95.69 82 CYS A CA 1
ATOM 604 C C . CYS A 1 82 ? 4.803 -5.711 -7.720 1.00 95.69 82 CYS A C 1
ATOM 606 O O . CYS A 1 82 ? 5.933 -5.401 -7.346 1.00 95.69 82 CYS A O 1
ATOM 608 N N . ALA A 1 83 ? 4.477 -6.980 -7.987 1.00 89.69 83 ALA A N 1
ATOM 609 C CA . ALA A 1 83 ? 5.435 -8.075 -7.873 1.00 89.69 83 ALA A CA 1
ATOM 610 C C . ALA A 1 83 ? 6.706 -7.799 -8.705 1.00 89.69 83 ALA A C 1
ATOM 612 O O . ALA A 1 83 ? 6.632 -7.494 -9.895 1.00 89.69 83 ALA A O 1
ATOM 613 N N . GLY A 1 84 ? 7.880 -7.913 -8.075 1.00 82.44 84 GLY A N 1
ATOM 614 C CA . GLY A 1 84 ? 9.178 -7.640 -8.710 1.00 82.44 84 GLY A CA 1
ATOM 615 C C . GLY A 1 84 ? 9.738 -6.227 -8.486 1.00 82.44 84 GLY A C 1
ATOM 616 O O . GLY A 1 84 ? 10.812 -5.914 -9.015 1.00 82.44 84 GLY A O 1
ATOM 617 N N . LEU A 1 85 ? 9.042 -5.385 -7.713 1.00 80.62 85 LEU A N 1
ATOM 618 C CA . LEU A 1 85 ? 9.604 -4.215 -7.019 1.00 80.62 85 LEU A CA 1
ATOM 619 C C . LEU A 1 85 ? 10.180 -4.605 -5.653 1.00 80.62 85 LEU A C 1
ATOM 621 O O . LEU A 1 85 ? 11.231 -4.013 -5.318 1.00 80.62 85 LEU A O 1
#

Foldseek 3Di:
DDDDLLVVLLVLLVCCLAPVDPVSLVVSLVSLVVLLVVCVVVVLVVLNVLSVLLSVQSVCSNVVNHPRPVSNVSSVVSSVSSPPD